Protein AF-A0A2H6LM82-F1 (afdb_monomer)

pLDDT: mean 89.98, std 10.21, range [45.5, 96.88]

Foldseek 3Di:
DDPVVVVVVVVVVQLVQLLVQQLVVQCVVCVVVVHDSVSSVDDDDDVSDHDPVSCVPRGDDPVVPD

Structure (mmCIF, N/CA/C/O backbone):
data_AF-A0A2H6LM82-F1
#
_entry.id   AF-A0A2H6LM82-F1
#
loop_
_atom_site.group_PDB
_atom_site.id
_atom_site.type_symbol
_atom_site.label_atom_id
_atom_s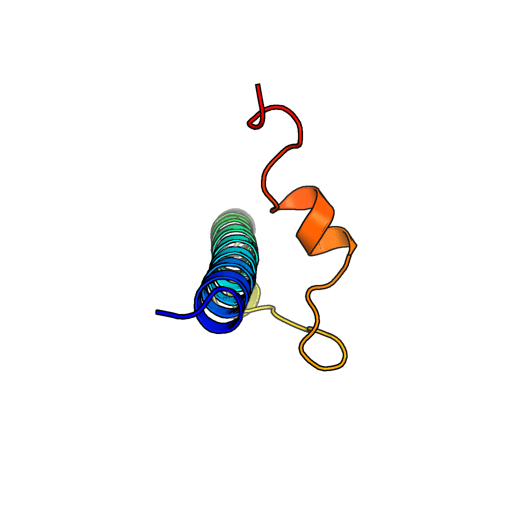ite.label_alt_id
_atom_site.label_comp_id
_atom_site.label_asym_id
_atom_site.label_entity_id
_atom_site.label_seq_id
_atom_site.pdbx_PDB_ins_code
_atom_site.Cartn_x
_atom_site.Cartn_y
_atom_site.Cartn_z
_atom_site.occupancy
_atom_site.B_iso_or_equiv
_atom_site.auth_seq_id
_atom_site.auth_comp_id
_atom_site.auth_asym_id
_atom_site.auth_atom_id
_atom_site.pdbx_PDB_model_nu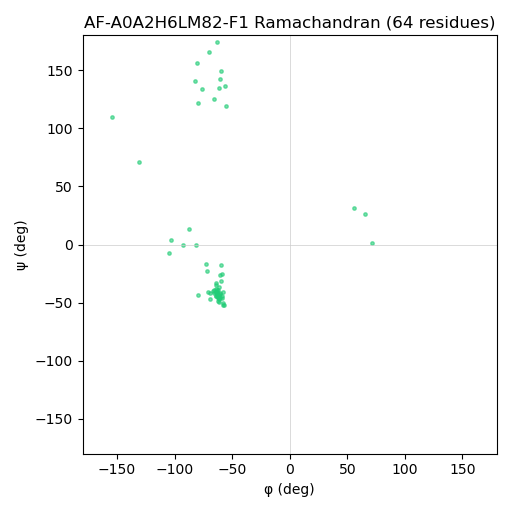m
ATOM 1 N N . MET A 1 1 ? 16.729 -5.080 -19.366 1.00 74.50 1 MET A N 1
ATOM 2 C CA . MET A 1 1 ? 15.634 -4.294 -18.768 1.00 74.50 1 MET A CA 1
ATOM 3 C C . MET A 1 1 ? 15.746 -2.849 -19.234 1.00 74.50 1 MET A C 1
ATOM 5 O O . MET A 1 1 ? 16.781 -2.230 -18.983 1.00 74.50 1 MET A O 1
ATOM 9 N N . SER A 1 2 ? 14.738 -2.346 -19.943 1.00 96.19 2 SER A N 1
ATOM 10 C CA . SER A 1 2 ? 14.679 -0.966 -20.446 1.00 96.19 2 SER A CA 1
ATOM 11 C C . SER A 1 2 ? 14.478 0.049 -19.311 1.00 96.19 2 SER A C 1
ATOM 13 O O . SER A 1 2 ? 14.130 -0.310 -18.183 1.00 96.19 2 SER A O 1
ATOM 15 N N . ILE A 1 3 ? 14.695 1.337 -19.588 1.00 96.25 3 ILE A N 1
ATOM 16 C CA . ILE A 1 3 ? 14.453 2.417 -18.613 1.00 96.25 3 ILE A CA 1
ATOM 17 C C . ILE A 1 3 ? 12.970 2.452 -18.208 1.00 96.25 3 ILE A C 1
ATOM 19 O O . ILE A 1 3 ? 12.647 2.664 -17.042 1.00 96.25 3 ILE A O 1
ATOM 23 N N . GLN A 1 4 ? 12.076 2.180 -19.155 1.00 96.88 4 GLN A N 1
ATOM 24 C CA . GLN A 1 4 ? 10.629 2.136 -18.967 1.00 96.88 4 GLN A CA 1
ATOM 25 C C . GLN A 1 4 ? 10.209 0.972 -18.061 1.00 96.88 4 GLN A C 1
ATOM 27 O O . GLN A 1 4 ? 9.348 1.121 -17.196 1.00 96.88 4 GLN A O 1
ATOM 32 N N . GLU A 1 5 ? 10.835 -0.193 -18.220 1.00 96.62 5 GLU A N 1
ATOM 33 C CA . GLU A 1 5 ? 10.593 -1.339 -17.338 1.00 96.62 5 GLU A CA 1
ATOM 34 C C . GLU A 1 5 ? 11.076 -1.054 -15.915 1.00 96.62 5 GLU A C 1
ATOM 36 O O . GLU A 1 5 ? 10.362 -1.340 -14.952 1.00 96.62 5 GLU A O 1
ATOM 41 N N . LYS A 1 6 ? 12.249 -0.423 -15.775 1.00 96.19 6 LYS A N 1
ATOM 42 C CA . LYS A 1 6 ? 12.774 -0.000 -14.470 1.00 96.19 6 LYS A CA 1
ATOM 43 C C . LYS A 1 6 ? 11.854 1.013 -13.793 1.00 96.19 6 LYS A C 1
ATOM 45 O O . LYS A 1 6 ? 11.551 0.857 -12.612 1.00 96.19 6 LYS A O 1
ATOM 50 N N . SER A 1 7 ? 11.384 2.027 -14.521 1.00 95.38 7 SER A N 1
ATOM 51 C CA . SER A 1 7 ? 10.494 3.047 -13.955 1.00 95.38 7 SER A CA 1
ATOM 52 C C . SER A 1 7 ? 9.160 2.444 -13.513 1.00 95.38 7 SER A C 1
ATOM 54 O O . SER A 1 7 ? 8.699 2.721 -12.404 1.00 95.38 7 SER A O 1
ATOM 56 N N . ARG A 1 8 ? 8.581 1.537 -14.312 1.00 94.50 8 ARG A N 1
ATOM 57 C CA . ARG A 1 8 ? 7.376 0.789 -13.930 1.00 94.50 8 ARG A CA 1
ATOM 58 C C . ARG A 1 8 ? 7.613 -0.054 -12.675 1.00 94.50 8 ARG A C 1
ATOM 60 O O . ARG A 1 8 ? 6.788 -0.008 -11.765 1.00 94.50 8 ARG A O 1
ATOM 67 N N . ALA A 1 9 ? 8.727 -0.780 -12.596 1.00 95.75 9 ALA A N 1
ATOM 68 C CA . ALA A 1 9 ? 9.057 -1.595 -11.427 1.00 95.75 9 ALA A CA 1
ATOM 69 C C . ALA A 1 9 ? 9.186 -0.749 -10.148 1.00 95.75 9 ALA A C 1
ATOM 71 O O . ALA A 1 9 ? 8.661 -1.130 -9.101 1.00 95.75 9 ALA A O 1
ATOM 72 N N . LEU A 1 10 ? 9.819 0.426 -10.233 1.00 93.44 10 LEU A N 1
ATOM 73 C CA . LEU A 1 10 ? 9.931 1.360 -9.108 1.00 93.44 10 LEU A CA 1
ATOM 74 C C . LEU A 1 10 ? 8.563 1.885 -8.654 1.00 93.44 10 LEU A C 1
ATOM 76 O O . LEU A 1 10 ? 8.288 1.901 -7.455 1.00 93.44 10 LEU 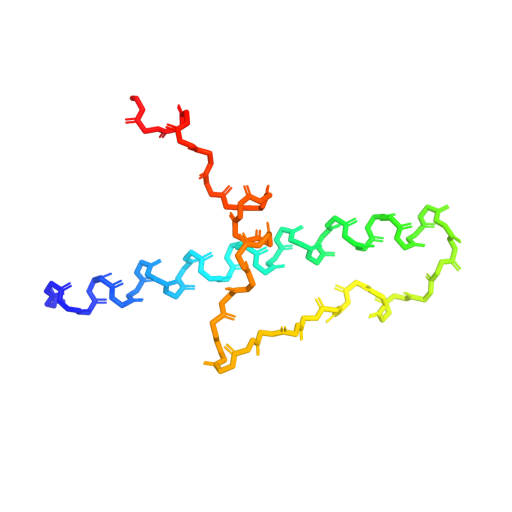A O 1
ATOM 80 N N . MET A 1 11 ? 7.689 2.256 -9.593 1.00 92.12 11 MET A N 1
ATOM 81 C CA . MET A 1 11 ? 6.341 2.751 -9.284 1.00 92.12 11 MET A CA 1
ATOM 82 C C . MET A 1 11 ? 5.474 1.677 -8.614 1.00 92.12 11 MET A C 1
ATOM 84 O O . MET A 1 11 ? 4.831 1.949 -7.600 1.00 92.12 11 MET A O 1
ATOM 88 N N . VAL A 1 12 ? 5.496 0.441 -9.128 1.00 94.12 12 VAL A N 1
ATOM 89 C CA . VAL A 1 12 ? 4.773 -0.697 -8.528 1.00 94.12 12 VAL A CA 1
ATOM 90 C C . VAL A 1 12 ? 5.313 -1.009 -7.132 1.00 94.12 12 VAL A C 1
ATOM 92 O O . VAL A 1 12 ? 4.538 -1.203 -6.195 1.00 94.12 12 VAL A O 1
ATOM 95 N N . ARG A 1 13 ? 6.639 -0.995 -6.956 1.00 94.25 13 ARG A N 1
ATOM 96 C CA . ARG A 1 13 ? 7.267 -1.202 -5.646 1.00 94.25 13 ARG A CA 1
ATOM 97 C C . ARG A 1 13 ? 6.845 -0.127 -4.645 1.00 94.25 13 ARG A C 1
ATOM 99 O O . ARG A 1 13 ? 6.483 -0.471 -3.523 1.00 94.25 13 ARG A O 1
ATOM 106 N N . GLN A 1 14 ? 6.868 1.150 -5.035 1.00 92.81 14 GLN A N 1
ATOM 107 C CA . GLN A 1 14 ? 6.441 2.253 -4.167 1.00 92.81 14 GLN A CA 1
ATOM 108 C C . GLN A 1 14 ? 4.967 2.100 -3.766 1.00 92.81 14 GLN A C 1
ATOM 110 O O . GLN A 1 14 ? 4.622 2.280 -2.599 1.00 92.81 14 GLN A O 1
ATOM 115 N N . HIS A 1 15 ? 4.110 1.717 -4.715 1.00 94.38 15 HIS A N 1
ATOM 116 C CA . HIS A 1 15 ? 2.698 1.453 -4.458 1.00 94.38 15 HIS A CA 1
ATOM 117 C C . HIS A 1 15 ? 2.494 0.363 -3.409 1.00 94.38 15 HIS A C 1
ATOM 119 O O . HIS A 1 15 ? 1.788 0.577 -2.422 1.00 94.38 15 HIS A O 1
ATOM 125 N N . GLN A 1 16 ? 3.167 -0.776 -3.577 1.00 94.69 16 GLN A N 1
ATOM 126 C CA . GLN A 1 16 ? 3.057 -1.879 -2.630 1.00 94.69 16 GLN A CA 1
ATOM 127 C C . GLN A 1 16 ? 3.593 -1.502 -1.243 1.00 94.69 16 GLN A C 1
ATOM 129 O O . GLN A 1 16 ? 3.007 -1.885 -0.235 1.00 94.69 16 GLN A O 1
ATOM 134 N N . GLN A 1 17 ? 4.681 -0.730 -1.175 1.00 94.88 17 GLN A N 1
ATOM 135 C CA . GLN A 1 17 ? 5.246 -0.276 0.098 1.00 94.88 17 GLN A CA 1
ATOM 136 C C . GLN A 1 17 ? 4.278 0.611 0.883 1.00 94.88 17 GLN A C 1
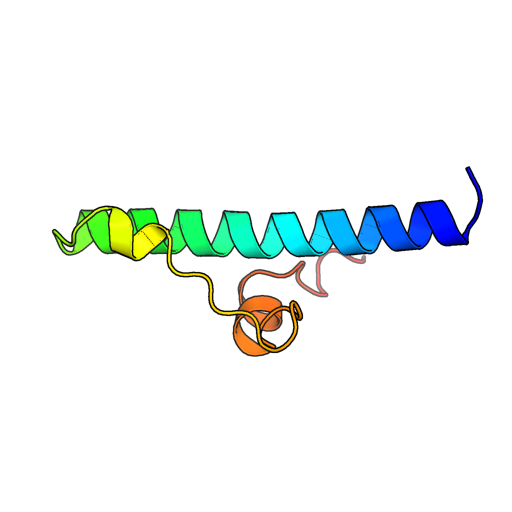ATOM 138 O O . GLN A 1 17 ? 4.113 0.402 2.085 1.00 94.88 17 GLN A O 1
ATOM 143 N N . VAL A 1 18 ? 3.627 1.568 0.215 1.00 94.81 18 VAL A N 1
ATOM 144 C CA . VAL A 1 18 ? 2.623 2.438 0.845 1.00 94.81 18 VAL A CA 1
ATOM 145 C C . VAL A 1 18 ? 1.444 1.614 1.355 1.00 94.81 18 VAL A C 1
ATOM 147 O O . VAL A 1 18 ? 1.084 1.740 2.524 1.00 94.81 18 VAL A O 1
ATOM 150 N N . LYS A 1 19 ? 0.902 0.721 0.517 1.00 94.94 19 LYS A N 1
ATOM 151 C CA . LYS A 1 19 ? -0.207 -0.160 0.899 1.00 94.94 19 LYS A CA 1
ATOM 152 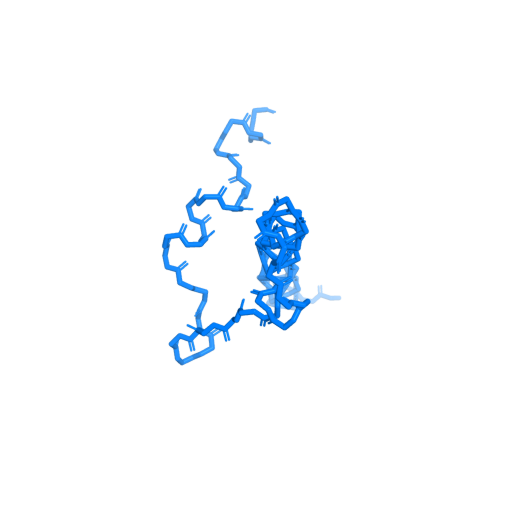C C . LYS A 1 19 ? 0.147 -1.013 2.118 1.00 94.94 19 LYS A C 1
ATOM 154 O O . LYS A 1 19 ? -0.575 -0.988 3.107 1.00 94.94 19 LYS A O 1
ATOM 159 N N . ASN A 1 20 ? 1.278 -1.717 2.079 1.00 94.94 20 ASN A N 1
ATOM 160 C CA . ASN A 1 20 ? 1.690 -2.601 3.170 1.00 94.94 20 ASN A CA 1
ATOM 161 C C . ASN A 1 20 ? 1.841 -1.838 4.489 1.00 94.94 20 ASN A C 1
ATOM 163 O O . ASN A 1 20 ? 1.361 -2.295 5.521 1.00 94.94 20 ASN A O 1
ATOM 167 N N . ARG A 1 21 ? 2.467 -0.655 4.460 1.00 94.56 21 ARG A N 1
ATOM 168 C CA . ARG A 1 21 ? 2.633 0.181 5.656 1.00 94.56 21 ARG A CA 1
ATOM 169 C C . ARG A 1 21 ? 1.299 0.658 6.214 1.00 94.56 21 ARG A C 1
ATOM 171 O O . ARG A 1 21 ? 1.102 0.577 7.423 1.00 94.56 21 ARG A O 1
ATOM 178 N N . GLN A 1 22 ? 0.392 1.114 5.351 1.00 94.50 22 GLN A N 1
ATOM 179 C CA . GLN A 1 22 ? -0.948 1.512 5.767 1.00 94.50 22 GLN A CA 1
ATOM 180 C C . GLN A 1 22 ? -1.669 0.352 6.457 1.00 94.50 22 GLN A C 1
ATOM 182 O O . GLN A 1 22 ? -2.133 0.507 7.583 1.00 94.50 22 GLN A O 1
ATOM 187 N N . GLN A 1 23 ? -1.705 -0.818 5.818 1.00 95.19 23 GLN A N 1
ATOM 188 C CA . GLN A 1 23 ? -2.397 -1.991 6.351 1.00 95.19 23 GLN A CA 1
ATOM 189 C C . GLN A 1 23 ? -1.777 -2.472 7.669 1.00 95.19 23 GLN A C 1
ATOM 191 O O . GLN A 1 23 ? -2.502 -2.746 8.616 1.00 95.19 23 GLN A O 1
ATOM 196 N N . SER A 1 24 ? -0.445 -2.485 7.794 1.00 95.19 24 SER A N 1
ATOM 197 C CA . SER A 1 24 ? 0.223 -2.834 9.057 1.00 95.19 24 SER A CA 1
ATOM 198 C C . SER A 1 24 ? -0.107 -1.866 10.200 1.00 95.19 24 SER A C 1
ATOM 200 O O . SER A 1 24 ? -0.283 -2.301 11.338 1.00 95.19 24 SER A O 1
ATOM 202 N N . MET A 1 25 ? -0.204 -0.562 9.919 1.00 94.88 25 MET A N 1
ATOM 203 C CA . MET A 1 25 ? -0.582 0.429 10.933 1.00 94.88 25 MET A CA 1
ATOM 204 C C . MET A 1 25 ? -2.055 0.305 11.324 1.00 94.88 25 MET A C 1
ATOM 206 O O . MET A 1 25 ? -2.377 0.369 12.508 1.00 94.88 25 MET A O 1
ATOM 210 N N . LEU A 1 26 ? -2.939 0.074 10.350 1.00 95.12 26 LEU A N 1
ATOM 211 C CA . LEU A 1 26 ? -4.356 -0.164 10.612 1.00 95.12 26 LEU A CA 1
ATOM 212 C C . LEU A 1 26 ? -4.586 -1.463 11.386 1.00 95.12 26 LEU A C 1
ATOM 214 O O . LEU A 1 26 ? -5.405 -1.469 12.292 1.00 95.12 26 LEU A O 1
ATOM 218 N N . MET A 1 27 ? -3.842 -2.532 11.091 1.00 96.06 27 MET A N 1
ATOM 219 C CA . MET A 1 27 ? -3.900 -3.797 11.833 1.00 96.06 27 MET A CA 1
ATOM 220 C C . MET A 1 27 ? -3.573 -3.596 13.309 1.00 96.06 2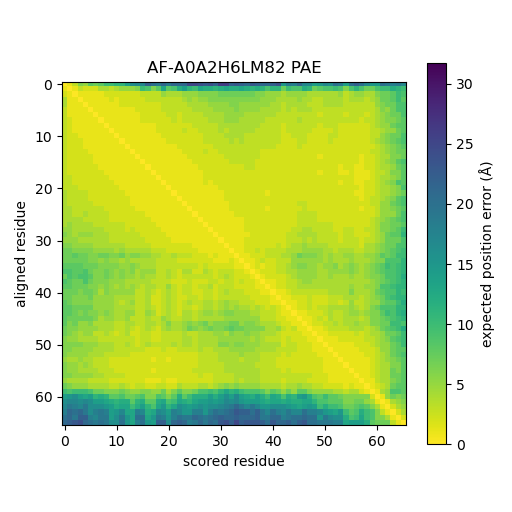7 MET A C 1
ATOM 222 O O . MET A 1 27 ? -4.309 -4.062 14.174 1.00 96.06 27 MET A O 1
ATOM 226 N N . ARG A 1 28 ? -2.507 -2.841 13.600 1.00 95.69 28 ARG A N 1
ATOM 227 C CA . ARG A 1 28 ? -2.137 -2.506 14.978 1.00 95.69 28 ARG A CA 1
ATOM 228 C C . ARG A 1 28 ? -3.241 -1.714 15.679 1.00 95.69 28 ARG A C 1
ATOM 230 O O . ARG A 1 28 ? -3.655 -2.094 16.767 1.00 95.69 28 ARG A O 1
ATOM 237 N N . ALA A 1 29 ? -3.742 -0.658 15.040 1.00 95.69 29 ALA A N 1
ATOM 238 C CA . ALA A 1 29 ? -4.804 0.170 15.607 1.00 95.69 29 ALA A CA 1
ATOM 239 C C . ALA A 1 29 ? -6.110 -0.618 15.808 1.00 95.69 29 ALA A C 1
ATOM 241 O O . ALA A 1 29 ? -6.783 -0.452 16.820 1.00 95.69 29 ALA A O 1
ATOM 242 N N . ALA A 1 30 ? -6.458 -1.502 14.871 1.00 95.94 30 ALA A N 1
ATOM 243 C CA . ALA A 1 30 ? -7.631 -2.358 14.977 1.00 95.94 30 ALA A CA 1
ATOM 244 C C . ALA A 1 30 ? -7.519 -3.294 16.184 1.00 95.94 30 ALA A C 1
ATOM 246 O O . ALA A 1 30 ? -8.449 -3.366 16.982 1.00 95.94 30 ALA A O 1
ATOM 247 N N . GLN A 1 31 ? -6.360 -3.928 16.372 1.00 96.31 31 GLN A N 1
ATOM 248 C CA . GLN A 1 31 ? -6.104 -4.782 17.529 1.00 96.31 31 GLN A CA 1
ATOM 249 C C . GLN A 1 31 ? -6.190 -4.007 18.854 1.00 96.31 31 GLN A C 1
ATOM 251 O O . GLN A 1 31 ? -6.803 -4.492 19.802 1.00 96.31 31 GLN A O 1
ATOM 256 N N . GLU A 1 32 ? -5.615 -2.804 18.920 1.00 96.56 32 GLU A N 1
ATOM 257 C CA . GLU A 1 32 ? -5.655 -1.947 20.117 1.00 96.56 32 GLU A CA 1
ATOM 258 C C . GLU A 1 32 ? -7.0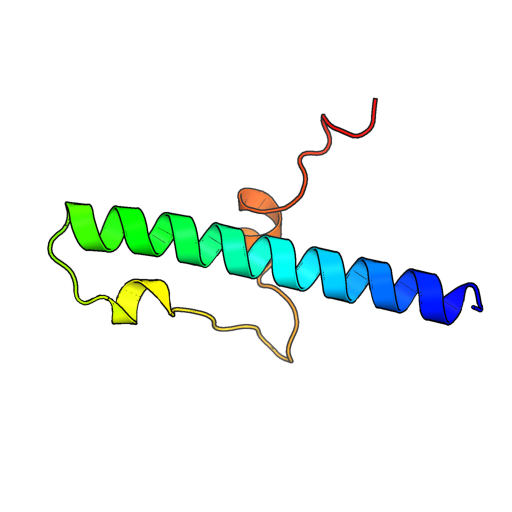81 -1.503 20.479 1.00 96.56 32 GLU A C 1
ATOM 260 O O . GLU A 1 32 ? -7.418 -1.396 21.657 1.00 96.56 32 GLU A O 1
ATOM 265 N N . LEU A 1 33 ? -7.929 -1.275 19.476 1.00 96.38 33 LEU A N 1
ATOM 266 C CA . LEU A 1 33 ? -9.311 -0.821 19.648 1.00 96.38 33 LEU A CA 1
ATOM 267 C C . LEU A 1 33 ? -10.331 -1.971 19.711 1.00 96.38 33 LEU A C 1
ATOM 269 O O . LEU A 1 33 ? -11.528 -1.711 19.835 1.00 96.38 33 LEU A O 1
ATOM 273 N N . GLY A 1 34 ? -9.886 -3.228 19.608 1.00 95.81 34 GLY A N 1
ATOM 274 C CA . GLY A 1 34 ? -10.769 -4.398 19.554 1.00 95.81 34 GLY A CA 1
ATOM 275 C C . GLY A 1 34 ? -11.656 -4.445 18.304 1.00 95.81 34 GLY A C 1
ATOM 276 O O . GLY A 1 34 ? -12.749 -5.009 18.343 1.00 95.81 34 GLY A O 1
ATOM 277 N N . LEU A 1 35 ? -11.216 -3.823 17.208 1.00 95.50 35 LEU A N 1
ATOM 278 C CA . LEU A 1 35 ? -11.913 -3.841 15.927 1.00 95.50 35 LEU A CA 1
ATOM 279 C C . LEU A 1 35 ? -11.626 -5.140 15.154 1.00 95.50 35 LEU A C 1
ATOM 281 O O . LEU A 1 35 ? -10.571 -5.751 15.341 1.00 95.50 35 LEU A O 1
ATOM 285 N N . PRO A 1 36 ? -12.528 -5.537 14.240 1.00 94.12 36 PRO A N 1
ATOM 286 C CA . PRO A 1 36 ? -12.307 -6.680 13.363 1.00 94.12 36 PRO A CA 1
ATOM 287 C C . PRO A 1 36 ? -11.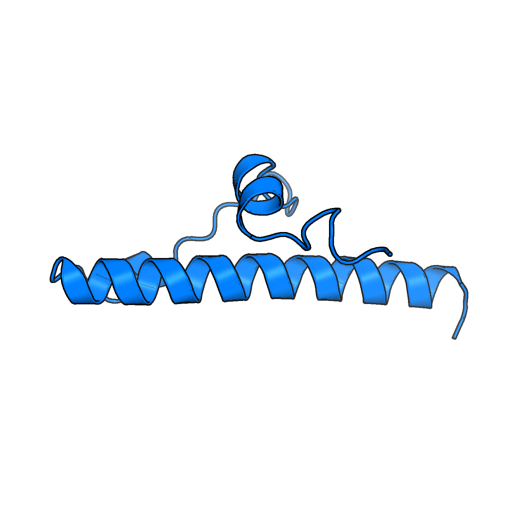061 -6.515 12.477 1.00 94.12 36 PRO A C 1
ATOM 289 O O . PRO A 1 36 ? -10.714 -5.401 12.067 1.00 94.12 36 PRO A O 1
ATOM 292 N N . GLU A 1 37 ? -10.403 -7.627 12.142 1.00 89.56 37 GLU A N 1
ATOM 293 C CA . GLU A 1 37 ? -9.174 -7.641 11.334 1.00 89.56 37 GLU A CA 1
ATOM 294 C C . GLU A 1 37 ? -9.397 -7.041 9.935 1.00 89.56 37 GLU A C 1
ATOM 296 O O . GLU A 1 37 ? -8.489 -6.445 9.350 1.00 89.56 37 GLU A O 1
ATOM 301 N N . GLU A 1 38 ? -10.626 -7.090 9.422 1.00 92.12 38 GLU A N 1
ATOM 302 C CA . GLU A 1 38 ? -11.036 -6.504 8.148 1.00 92.12 38 GLU A CA 1
ATOM 303 C C . GLU A 1 38 ? -10.789 -4.992 8.081 1.00 92.12 38 GLU A C 1
ATOM 305 O O . GLU A 1 38 ? -10.559 -4.463 6.991 1.00 92.12 38 GLU A O 1
ATOM 310 N N . ALA A 1 39 ? -10.754 -4.295 9.223 1.00 90.38 39 ALA A N 1
ATOM 311 C CA . ALA A 1 39 ? -10.402 -2.877 9.279 1.00 90.38 39 ALA A CA 1
ATOM 312 C C . ALA A 1 39 ? -8.982 -2.613 8.741 1.00 90.38 39 ALA A C 1
ATOM 314 O O . ALA A 1 39 ? -8.726 -1.575 8.124 1.00 90.38 39 ALA A O 1
ATOM 315 N N . SER A 1 40 ? -8.068 -3.574 8.904 1.00 90.38 40 SER A N 1
ATOM 316 C CA . SER A 1 40 ? -6.704 -3.496 8.373 1.00 90.38 40 SER A CA 1
ATOM 317 C C . SER A 1 40 ? -6.628 -3.649 6.855 1.00 90.38 40 SER A C 1
ATOM 319 O O . SER A 1 40 ? -5.694 -3.152 6.225 1.00 90.38 40 SER A O 1
ATOM 321 N N . ASN A 1 41 ? -7.642 -4.272 6.248 1.00 91.19 41 ASN A N 1
ATOM 322 C CA . ASN A 1 41 ? -7.712 -4.509 4.809 1.00 91.19 41 ASN A CA 1
ATOM 323 C C . ASN A 1 41 ? -8.195 -3.287 4.020 1.00 91.19 41 ASN A C 1
ATOM 325 O O . ASN A 1 41 ? -8.252 -3.350 2.789 1.00 91.19 41 ASN A O 1
ATOM 329 N N . TYR A 1 42 ? -8.501 -2.173 4.693 1.00 89.44 42 TYR A N 1
ATOM 330 C CA . TYR A 1 42 ? -8.946 -0.950 4.038 1.00 89.44 42 TYR A CA 1
ATOM 331 C C . TYR A 1 42 ? -7.946 -0.481 2.973 1.00 89.44 42 TYR A C 1
ATOM 333 O O . TYR A 1 42 ? -6.787 -0.159 3.248 1.00 89.44 42 TYR A O 1
ATOM 341 N N . TRP A 1 43 ? -8.424 -0.427 1.733 1.00 91.75 43 TRP A N 1
ATOM 342 C CA . TRP A 1 43 ? -7.680 0.070 0.587 1.00 91.75 43 TRP A CA 1
ATOM 343 C C . TRP A 1 43 ? -8.658 0.578 -0.473 1.00 91.75 43 TRP A C 1
ATOM 345 O O . TRP A 1 43 ? -9.353 -0.216 -1.102 1.00 91.75 43 TRP A O 1
ATOM 355 N N . ASN A 1 44 ? -8.718 1.897 -0.674 1.00 89.69 44 ASN A N 1
ATOM 356 C CA . ASN A 1 44 ? -9.673 2.525 -1.594 1.00 89.69 44 ASN A CA 1
ATOM 357 C C . ASN A 1 44 ? -8.996 3.529 -2.554 1.00 89.69 44 ASN A C 1
ATOM 359 O O . ASN A 1 44 ? -9.139 4.742 -2.392 1.00 89.69 44 ASN A O 1
ATOM 363 N N . PRO A 1 45 ? -8.197 3.052 -3.527 1.00 89.75 45 PRO A N 1
ATOM 364 C CA . PRO A 1 45 ? -7.549 3.909 -4.513 1.00 89.75 45 PRO A CA 1
ATOM 365 C C . PRO A 1 45 ? -8.535 4.394 -5.587 1.00 89.75 45 PRO A C 1
ATOM 367 O O . PRO A 1 45 ? -9.236 3.601 -6.216 1.00 89.75 45 PRO A O 1
ATOM 370 N N . ILE A 1 46 ? -8.514 5.690 -5.903 1.00 90.69 46 ILE A N 1
ATOM 371 C CA . ILE A 1 46 ? -9.294 6.243 -7.019 1.00 90.69 46 ILE A CA 1
ATOM 372 C C . ILE A 1 46 ? -8.548 5.957 -8.325 1.00 90.69 46 ILE A C 1
ATOM 374 O O . ILE A 1 46 ? -7.398 6.360 -8.496 1.00 90.69 46 ILE A O 1
ATOM 378 N N . GLN A 1 47 ? -9.192 5.257 -9.266 1.00 91.25 47 GLN A N 1
ATOM 379 C CA . GLN A 1 47 ? -8.595 4.879 -10.561 1.00 91.25 47 GLN A CA 1
ATOM 380 C C . GLN A 1 47 ? -7.275 4.090 -10.419 1.00 91.25 47 GLN A C 1
ATOM 382 O O . GLN A 1 47 ? -6.363 4.229 -11.234 1.00 91.25 47 GLN A O 1
ATOM 387 N N . GLY A 1 48 ? -7.131 3.308 -9.343 1.00 88.81 48 GLY A N 1
ATOM 388 C CA . GLY A 1 48 ? -5.901 2.564 -9.046 1.00 88.81 48 GLY A CA 1
ATOM 389 C C . GLY A 1 48 ? -4.720 3.433 -8.589 1.00 88.81 48 GLY A C 1
ATOM 390 O O . GLY A 1 48 ? -3.640 2.906 -8.317 1.00 88.81 48 GLY A O 1
ATOM 391 N N . LYS A 1 49 ? -4.906 4.754 -8.466 1.00 90.62 49 LYS A N 1
ATOM 392 C CA . LYS A 1 49 ? -3.902 5.671 -7.922 1.00 90.62 49 LYS A CA 1
ATOM 393 C C . LYS A 1 49 ? -3.955 5.641 -6.401 1.00 90.62 49 LYS A C 1
ATOM 395 O O . LYS A 1 49 ? -5.023 5.588 -5.801 1.00 90.62 49 LYS A O 1
ATOM 400 N N . ILE A 1 50 ? -2.780 5.696 -5.789 1.00 90.88 50 ILE A N 1
ATOM 401 C CA . ILE A 1 50 ? -2.651 5.818 -4.337 1.00 90.88 50 ILE A CA 1
ATOM 402 C C . ILE A 1 50 ? -3.299 7.136 -3.916 1.00 90.88 50 ILE A C 1
ATOM 404 O O . ILE A 1 50 ? -3.046 8.166 -4.543 1.00 90.88 50 ILE A O 1
ATOM 408 N N . ASP A 1 51 ? -4.099 7.098 -2.854 1.00 91.62 51 ASP A N 1
ATOM 409 C CA . ASP A 1 51 ? -4.612 8.307 -2.221 1.00 91.62 51 ASP A CA 1
ATOM 410 C C . ASP A 1 51 ? -3.455 9.239 -1.803 1.00 91.62 51 ASP A C 1
ATOM 412 O O . ASP A 1 51 ? -2.432 8.793 -1.273 1.00 91.62 51 ASP A O 1
ATOM 416 N N . GLN A 1 52 ? -3.589 10.543 -2.047 1.00 90.31 52 GLN A N 1
ATOM 417 C CA . GLN A 1 52 ? -2.493 11.490 -1.818 1.00 90.31 52 GLN A CA 1
ATOM 418 C C . GLN A 1 52 ? -2.106 11.583 -0.333 1.00 90.31 52 GLN A C 1
ATOM 420 O O . GLN A 1 52 ? -0.923 11.744 -0.008 1.00 90.31 52 GLN A O 1
ATOM 425 N N . THR A 1 53 ? -3.073 11.431 0.570 1.00 91.50 53 THR A N 1
ATOM 426 C CA . THR A 1 53 ? -2.837 11.431 2.017 1.00 91.50 53 THR A CA 1
ATOM 427 C C . THR A 1 53 ? -2.084 10.170 2.420 1.00 91.50 53 THR A C 1
ATOM 429 O O . THR A 1 53 ? -1.044 10.260 3.075 1.00 91.50 53 THR A O 1
ATOM 432 N N . ALA A 1 54 ? -2.519 9.002 1.935 1.00 92.00 54 ALA A N 1
ATOM 433 C CA . ALA A 1 54 ? -1.810 7.740 2.159 1.00 92.00 54 ALA A CA 1
ATOM 434 C C . ALA A 1 54 ? -0.363 7.791 1.634 1.00 92.00 54 ALA A C 1
ATOM 436 O O . ALA A 1 54 ? 0.565 7.334 2.306 1.00 92.00 54 ALA A O 1
ATOM 437 N N . ARG A 1 55 ? -0.139 8.405 0.464 1.00 91.00 55 ARG A N 1
ATOM 438 C CA . ARG A 1 55 ? 1.208 8.594 -0.095 1.00 91.00 55 ARG A CA 1
ATOM 439 C C . ARG A 1 55 ? 2.077 9.492 0.782 1.00 91.00 55 ARG A C 1
ATOM 441 O O . ARG A 1 55 ? 3.255 9.197 0.949 1.00 91.00 55 ARG A O 1
ATOM 448 N N . THR A 1 56 ? 1.508 10.564 1.324 1.00 91.56 56 THR A N 1
ATOM 449 C CA . THR A 1 56 ? 2.234 11.524 2.168 1.00 91.56 56 THR A CA 1
ATOM 450 C C . THR A 1 56 ? 2.619 10.909 3.513 1.00 91.56 56 THR A C 1
ATOM 452 O O . THR A 1 56 ? 3.745 11.089 3.963 1.00 91.56 56 THR A O 1
ATOM 455 N N . ILE A 1 57 ? 1.713 10.147 4.131 1.00 92.44 57 ILE A N 1
ATOM 456 C CA . ILE A 1 57 ? 1.917 9.578 5.471 1.00 92.44 57 ILE A CA 1
ATOM 457 C C . ILE A 1 57 ? 2.802 8.326 5.432 1.00 92.44 57 ILE A C 1
ATOM 459 O O . ILE A 1 57 ? 3.690 8.168 6.266 1.00 92.44 57 ILE A O 1
ATOM 463 N N . TYR A 1 58 ? 2.571 7.425 4.473 1.00 92.56 58 TYR A N 1
ATOM 464 C CA . TYR A 1 58 ? 3.230 6.111 4.440 1.00 92.56 58 TYR A CA 1
ATOM 465 C C . TYR A 1 58 ? 4.335 5.995 3.381 1.00 92.56 58 TYR A C 1
ATOM 467 O O . TYR A 1 58 ? 5.043 4.979 3.328 1.00 92.56 58 TYR A O 1
ATOM 475 N N . GLY A 1 59 ? 4.488 7.009 2.525 1.00 89.50 59 GLY A N 1
ATOM 476 C CA . GLY A 1 59 ? 5.544 7.081 1.519 1.00 89.50 59 GLY A CA 1
ATOM 477 C C . GLY A 1 59 ? 6.949 7.131 2.117 1.00 89.50 59 GLY A C 1
ATOM 478 O O . GLY A 1 59 ? 7.157 7.181 3.327 1.00 89.50 59 GLY A O 1
ATOM 479 N N . SER A 1 60 ? 7.959 7.071 1.253 1.00 79.12 60 SER A N 1
ATOM 480 C CA . SER A 1 60 ? 9.333 7.380 1.650 1.00 79.12 60 SER A CA 1
ATOM 481 C C . SER A 1 60 ? 9.429 8.859 2.026 1.00 79.12 60 SER A C 1
ATOM 483 O O . SER A 1 60 ? 9.073 9.711 1.213 1.00 79.12 60 SER A O 1
ATOM 485 N N . SER A 1 61 ? 9.918 9.162 3.227 1.00 71.56 61 SER A N 1
ATOM 486 C CA . SER A 1 61 ? 10.189 10.537 3.644 1.00 71.56 61 SER A CA 1
ATOM 487 C C . SER A 1 61 ? 11.224 11.186 2.724 1.00 71.56 61 SER A C 1
ATOM 489 O O . SER A 1 61 ? 12.216 10.558 2.366 1.00 71.56 61 SER A O 1
ATOM 491 N N . ASN A 1 62 ? 11.060 12.476 2.426 1.00 66.06 62 ASN A N 1
ATOM 492 C CA . ASN A 1 62 ? 12.059 13.246 1.669 1.00 66.06 62 ASN A CA 1
ATOM 493 C C . ASN A 1 62 ? 13.436 13.294 2.366 1.00 66.06 62 ASN A C 1
ATOM 495 O O . ASN A 1 62 ? 14.438 13.577 1.725 1.00 66.06 62 ASN A O 1
ATOM 499 N N . ALA A 1 63 ? 13.495 12.988 3.667 1.00 65.81 63 ALA A N 1
ATOM 500 C CA . ALA A 1 63 ? 14.730 12.936 4.447 1.00 65.81 63 ALA A CA 1
ATOM 501 C C . ALA A 1 63 ? 15.631 11.725 4.132 1.00 65.81 63 ALA A C 1
ATOM 503 O O . ALA A 1 63 ? 16.805 11.747 4.480 1.00 65.81 63 ALA A O 1
ATOM 504 N N . SER A 1 64 ? 15.123 10.670 3.483 1.00 57.53 64 SER A N 1
ATOM 505 C CA . SER A 1 64 ? 15.926 9.484 3.137 1.00 57.53 64 SER A CA 1
ATOM 506 C C . SER A 1 64 ? 16.645 9.601 1.785 1.00 57.53 64 SER A C 1
ATOM 508 O O . SER A 1 64 ? 17.052 8.584 1.231 1.00 57.53 64 SER A O 1
ATOM 510 N N . MET A 1 65 ? 16.709 10.805 1.209 1.00 58.72 65 MET A N 1
ATOM 511 C CA . MET A 1 65 ? 17.338 11.076 -0.090 1.00 58.72 65 MET A CA 1
ATOM 512 C C . MET A 1 65 ? 18.725 11.737 0.003 1.00 58.72 65 MET A C 1
ATOM 514 O O . MET A 1 65 ? 19.288 12.066 -1.040 1.00 58.72 65 MET A O 1
ATOM 518 N N . SER A 1 66 ? 19.250 11.932 1.217 1.00 45.50 66 SER A N 1
ATOM 519 C CA . SER A 1 66 ? 20.592 12.477 1.471 1.00 45.50 66 SER A CA 1
ATOM 520 C C . SER A 1 66 ? 21.692 11.429 1.343 1.00 45.50 66 SER A C 1
ATOM 522 O O . SER A 1 66 ? 21.452 10.276 1.769 1.00 45.50 66 SER A O 1
#

Secondary structure (DSSP, 8-state):
--HHHHHHHHHHHHHHHHHHHHHHHHHHHHHHHT--GGGGG----BTTBPPHHHHHHHSPPGGGG-

Sequence (66 aa):
MSIQEKSRALMVRQHQQVKNRQQSMLMRAAQELGLPEEASNYWNPIQGKIDQTARTIYGSSNASMS

Me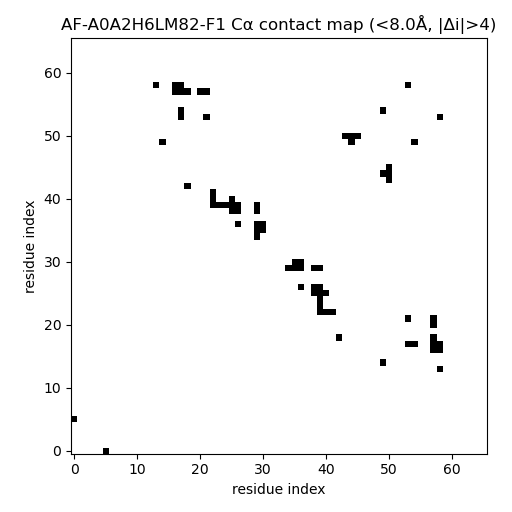an predicted aligned error: 4.52 Å

Organism: NCBI:txid1861711

Radius of gyration: 14.31 Å; Cα contacts (8 Å, |Δi|>4): 38; chains: 1; bounding box: 33×21×41 Å

Solvent-accessible surface area (backbone atoms only — not comparable to full-atom values): 3944 Å² total; per-residue (Å²): 133,55,73,66,56,52,53,50,51,51,53,54,50,53,51,51,49,25,50,52,48,48,26,55,52,33,40,52,51,21,61,75,69,72,46,62,73,69,62,16,68,69,78,83,50,66,94,79,38,77,45,69,65,55,45,69,73,43,39,85,62,82,80,78,74,119